Protein AF-A0A8B6FKW6-F1 (afdb_monomer_lite)

Sequence (133 aa):
MCEACLRRVGQKNVYNTPCPMCRQLIIQCIKKTELVKTLKDFYPEEYRARLREQRKYLNDKFSPLPHRRTALAQTQEDIRNRILGQRNNLQPQRAKIYLAGFVLLIMIVPVVSLGKAVVNSAIGLVQDIWTWL

Structure (mmCIF, N/CA/C/O backbone):
data_AF-A0A8B6FKW6-F1
#
_entry.id   AF-A0A8B6FKW6-F1
#
loop_
_atom_site.group_PDB
_atom_site.id
_atom_site.type_symbol
_atom_site.label_atom_id
_atom_site.label_alt_id
_atom_site.label_comp_id
_atom_site.label_asym_id
_atom_site.label_entity_id
_atom_site.label_seq_id
_atom_site.pdbx_PDB_ins_code
_atom_site.Cartn_x
_atom_site.Cartn_y
_atom_site.Cartn_z
_atom_site.occupancy
_atom_site.B_iso_or_equiv
_atom_site.auth_seq_id
_atom_site.auth_comp_id
_atom_site.auth_asym_id
_atom_site.auth_atom_id
_atom_site.pdbx_PDB_model_num
ATOM 1 N N . MET A 1 1 ? -13.794 1.769 19.215 1.00 56.56 1 MET A N 1
ATOM 2 C CA . MET A 1 1 ? -12.954 2.632 18.351 1.00 56.56 1 MET A CA 1
ATOM 3 C C . MET A 1 1 ? -11.727 1.844 17.898 1.00 56.56 1 MET A C 1
ATOM 5 O O . MET A 1 1 ? -11.266 1.011 18.667 1.00 56.56 1 MET A O 1
ATOM 9 N N . CYS A 1 2 ? -11.231 2.037 16.671 1.00 67.44 2 CYS A N 1
ATOM 10 C CA . CYS A 1 2 ? -10.026 1.349 16.191 1.00 67.44 2 CYS A CA 1
ATOM 11 C C . CYS A 1 2 ? -8.744 2.047 16.678 1.00 67.44 2 CYS A C 1
ATOM 13 O O . CYS A 1 2 ? -8.777 3.251 16.916 1.00 67.44 2 CYS A O 1
ATOM 15 N N . GLU A 1 3 ? -7.618 1.338 16.789 1.00 68.81 3 GLU A N 1
ATOM 16 C CA . GLU A 1 3 ? -6.354 1.931 17.261 1.00 68.81 3 GLU A CA 1
ATOM 17 C C . GLU A 1 3 ? -5.888 3.089 16.361 1.00 68.81 3 GLU A C 1
ATOM 19 O O . GLU A 1 3 ? -5.555 4.165 16.851 1.00 68.81 3 GLU A O 1
ATOM 24 N N . ALA A 1 4 ? -5.983 2.929 15.037 1.00 67.19 4 ALA A N 1
ATOM 25 C CA . ALA A 1 4 ? -5.675 3.991 14.073 1.00 67.19 4 ALA A CA 1
ATOM 26 C C . ALA A 1 4 ? -6.587 5.228 14.228 1.00 67.19 4 ALA A C 1
ATOM 28 O O . ALA A 1 4 ? -6.156 6.367 14.055 1.00 67.19 4 ALA A O 1
ATOM 29 N N . CYS A 1 5 ? -7.852 5.007 14.590 1.00 69.94 5 CYS A N 1
ATOM 30 C CA . CYS A 1 5 ? -8.830 6.055 14.860 1.00 69.94 5 CYS A CA 1
ATOM 31 C C . CYS A 1 5 ? -8.445 6.812 16.142 1.00 69.94 5 CYS A C 1
ATOM 33 O O . CYS A 1 5 ? -8.510 8.038 16.190 1.00 69.94 5 CYS A O 1
ATOM 35 N N . LEU A 1 6 ? -7.992 6.069 17.157 1.00 70.56 6 LEU A N 1
ATOM 36 C CA . LEU A 1 6 ? -7.558 6.603 18.439 1.00 70.56 6 LEU A CA 1
ATOM 37 C C . LEU A 1 6 ? -6.286 7.444 18.327 1.00 70.56 6 LEU A C 1
ATOM 39 O O . LEU A 1 6 ? -6.249 8.550 18.853 1.00 70.56 6 LEU A O 1
ATOM 43 N N . ARG A 1 7 ? -5.278 6.954 17.592 1.00 68.31 7 ARG A N 1
ATOM 44 C CA . ARG A 1 7 ? -4.030 7.691 17.328 1.00 68.31 7 ARG A CA 1
ATOM 45 C C . ARG A 1 7 ? -4.300 9.053 16.688 1.00 68.31 7 ARG A C 1
ATOM 47 O O . ARG A 1 7 ? -3.599 10.015 16.976 1.00 68.31 7 ARG A O 1
ATOM 54 N N . ARG A 1 8 ? -5.337 9.153 15.851 1.00 66.50 8 ARG A N 1
ATOM 55 C CA . ARG A 1 8 ? -5.696 10.407 15.184 1.00 66.50 8 ARG A CA 1
ATOM 56 C C . ARG A 1 8 ? -6.458 11.371 16.070 1.00 66.50 8 ARG A C 1
ATOM 58 O O . ARG A 1 8 ? -6.115 12.545 16.090 1.00 66.50 8 ARG A O 1
ATOM 65 N N . VAL A 1 9 ? -7.484 10.885 16.766 1.00 69.00 9 VAL A N 1
ATOM 66 C CA . VAL A 1 9 ? -8.225 11.705 17.734 1.00 69.00 9 VAL A CA 1
ATOM 67 C C . VAL A 1 9 ? -7.235 12.228 18.777 1.00 69.00 9 VAL A C 1
ATOM 69 O O . VAL A 1 9 ? -7.214 13.420 19.047 1.00 69.00 9 VAL A O 1
ATOM 72 N N . GLY A 1 10 ? -6.321 11.359 19.218 1.00 66.94 10 GLY A N 1
ATOM 73 C CA . GLY A 1 10 ? -5.264 11.648 20.174 1.00 66.94 10 GLY A CA 1
ATOM 74 C C . GLY A 1 10 ? -4.200 12.659 19.746 1.00 66.94 10 GLY A C 1
ATOM 75 O O . GLY A 1 10 ? -3.554 13.182 20.643 1.00 66.94 10 GLY A O 1
ATOM 76 N N . GLN A 1 11 ? -4.000 12.895 18.433 1.00 59.50 11 GLN A N 1
ATOM 77 C CA . GLN A 1 11 ? -2.939 13.655 17.717 1.00 59.50 11 GLN A CA 1
ATOM 78 C C . GLN A 1 11 ? -1.485 13.547 18.243 1.00 59.50 11 GLN A C 1
ATOM 80 O O . GLN A 1 11 ? -0.562 13.347 17.452 1.00 59.50 11 GLN A O 1
ATOM 85 N N . LYS A 1 12 ? -1.264 13.706 19.551 1.00 56.53 12 LYS A N 1
ATOM 86 C CA . LYS A 1 12 ? -0.005 13.568 20.297 1.00 56.53 12 LYS A CA 1
ATOM 87 C C . LYS A 1 12 ? -0.155 12.908 21.683 1.00 56.53 12 LYS A C 1
ATOM 89 O O . LYS A 1 12 ? 0.806 12.301 22.132 1.00 56.53 12 LYS A O 1
ATOM 94 N N . ASN A 1 13 ? -1.313 13.002 22.351 1.00 61.66 13 ASN A N 1
ATOM 95 C CA . ASN A 1 13 ? -1.553 12.453 23.692 1.00 61.66 13 ASN A CA 1
ATOM 96 C C . ASN A 1 13 ? -2.975 11.893 23.821 1.00 61.66 13 ASN A C 1
ATOM 98 O O . ASN A 1 13 ? -3.946 12.633 23.982 1.00 61.66 13 ASN A O 1
ATOM 102 N N . VAL A 1 14 ? -3.081 10.562 23.811 1.00 62.31 14 VAL A N 1
ATOM 103 C CA . VAL A 1 14 ? -4.354 9.829 23.932 1.00 62.31 14 VAL A CA 1
ATOM 104 C C . VAL A 1 14 ? -5.125 10.218 25.204 1.00 62.31 14 VAL A C 1
ATOM 106 O O . VAL A 1 14 ? -6.349 10.267 25.168 1.00 62.31 14 VAL A O 1
ATOM 109 N N . TYR A 1 15 ? -4.405 10.561 26.277 1.00 64.25 15 TYR A N 1
ATOM 110 C CA . TYR A 1 15 ? -4.951 10.809 27.614 1.00 64.25 15 TYR A CA 1
ATOM 111 C C . TYR A 1 15 ? -5.571 12.202 27.837 1.00 64.25 15 TYR A C 1
ATOM 113 O O . TYR A 1 15 ? -6.444 12.357 28.683 1.00 64.25 15 TYR A O 1
ATOM 121 N N . ASN A 1 16 ? -5.177 13.211 27.049 1.00 67.00 16 ASN A N 1
ATOM 122 C CA . ASN A 1 16 ? -5.683 14.594 27.159 1.00 67.00 16 ASN A CA 1
ATOM 123 C C . ASN A 1 16 ? -6.590 14.979 25.988 1.00 67.00 16 ASN A C 1
ATOM 125 O O . ASN A 1 16 ? -6.709 16.146 25.621 1.00 67.00 16 ASN A O 1
ATOM 129 N N . THR A 1 17 ? -7.212 13.980 25.371 1.00 76.44 17 THR A N 1
ATOM 130 C CA . THR A 1 17 ? -8.067 14.193 24.212 1.00 76.44 17 THR A CA 1
ATOM 131 C C . THR A 1 17 ? -9.536 14.057 24.608 1.00 76.44 17 THR A C 1
ATOM 133 O O . THR A 1 17 ? -9.924 12.996 25.107 1.00 76.44 17 THR A O 1
ATOM 136 N N . PRO A 1 18 ? -10.374 15.090 24.395 1.00 80.00 18 PRO A N 1
ATOM 137 C CA . PRO A 1 18 ? -11.801 14.999 24.663 1.00 80.00 18 PRO A CA 1
ATOM 138 C C . PRO A 1 18 ? -12.474 14.054 23.665 1.00 80.00 18 PRO A C 1
ATOM 140 O O . PRO A 1 18 ? -12.206 14.072 22.461 1.00 80.00 18 PRO A O 1
ATOM 143 N N . CYS A 1 19 ? -13.382 13.225 24.166 1.00 77.44 19 CYS A N 1
ATOM 144 C CA . CYS A 1 19 ? -14.195 12.345 23.347 1.00 77.44 19 CYS A CA 1
ATOM 145 C C . CYS A 1 19 ? -15.063 13.179 22.389 1.00 77.44 19 CYS A C 1
ATOM 147 O O . CYS A 1 19 ? -15.809 14.043 22.849 1.00 77.44 19 CYS A O 1
ATOM 149 N N . PRO A 1 20 ? -15.054 12.908 21.072 1.00 75.38 20 PRO A N 1
ATOM 150 C CA . PRO A 1 20 ? -15.846 13.684 20.115 1.00 75.38 20 PRO A CA 1
ATOM 151 C C . PRO A 1 20 ? -17.363 13.533 20.313 1.00 75.38 20 PRO A C 1
ATOM 153 O O . PRO A 1 20 ? -18.118 14.354 19.808 1.00 75.38 20 PRO A O 1
ATOM 156 N N . MET A 1 21 ? -17.809 12.500 21.038 1.00 79.06 21 MET A N 1
ATOM 157 C CA . MET A 1 21 ? -19.231 12.233 21.285 1.00 79.06 21 MET A CA 1
ATOM 158 C C . MET A 1 21 ? -19.739 12.900 22.566 1.00 79.06 21 MET A C 1
ATOM 160 O O . MET A 1 21 ? -20.821 13.472 22.566 1.00 79.06 21 MET A O 1
ATOM 164 N N . CYS A 1 22 ? -18.969 12.839 23.657 1.00 83.00 22 CYS A N 1
ATOM 165 C CA . CYS A 1 22 ? -19.421 13.295 24.979 1.00 83.00 22 CYS A CA 1
ATOM 166 C C . CYS A 1 22 ? -18.544 14.386 25.611 1.00 83.00 22 CYS A C 1
ATOM 168 O O . CYS A 1 22 ? -18.804 14.797 26.735 1.00 83.00 22 CYS A O 1
ATOM 170 N N . ARG A 1 23 ? -17.492 14.844 24.92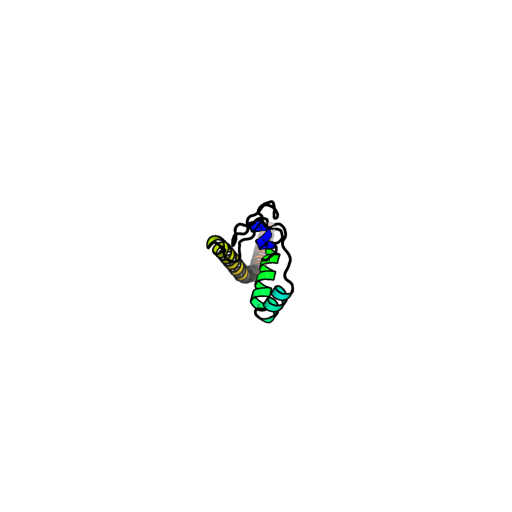2 1.00 82.81 23 ARG A N 1
ATOM 171 C CA . ARG A 1 23 ? -16.499 15.841 25.376 1.00 82.81 23 ARG A CA 1
ATOM 172 C C . ARG A 1 23 ? -15.701 15.474 26.635 1.00 82.81 23 ARG A C 1
ATOM 174 O O . ARG A 1 23 ? -14.800 16.219 27.006 1.00 82.81 23 ARG A O 1
ATOM 181 N N . GLN A 1 24 ? -15.951 14.318 27.246 1.00 84.56 24 GLN A N 1
ATOM 182 C CA . GLN A 1 24 ? -15.188 13.830 28.393 1.00 84.56 24 GLN A CA 1
ATOM 183 C C . GLN A 1 24 ? -13.777 13.393 27.989 1.00 84.56 24 GLN A C 1
ATOM 185 O O . GLN A 1 24 ? -13.581 12.826 26.912 1.00 84.56 24 GLN A O 1
ATOM 190 N N . LEU A 1 25 ? -12.796 13.644 28.856 1.00 83.44 25 LEU A N 1
ATOM 191 C CA . LEU A 1 25 ? -11.409 13.249 28.621 1.00 83.44 25 LEU A CA 1
ATOM 192 C C . LEU A 1 25 ? -11.269 11.726 28.560 1.00 83.44 25 LEU A C 1
ATOM 194 O O . LEU A 1 25 ? -11.783 10.991 29.405 1.00 83.44 25 LEU A O 1
ATOM 198 N N . ILE A 1 26 ? -10.558 11.255 27.540 1.00 80.38 26 ILE A N 1
ATOM 199 C CA . ILE A 1 26 ? -10.288 9.836 27.339 1.00 80.38 26 ILE A CA 1
ATOM 200 C C . ILE A 1 26 ? -9.126 9.425 28.248 1.00 80.38 26 ILE A C 1
ATOM 202 O O . ILE A 1 26 ? -7.973 9.640 27.909 1.00 80.38 26 ILE A O 1
ATOM 206 N N . ILE A 1 27 ? -9.420 8.787 29.381 1.00 78.88 27 ILE A N 1
ATOM 207 C CA . ILE A 1 27 ? -8.385 8.304 30.319 1.00 78.88 27 ILE A CA 1
ATOM 208 C C . ILE A 1 27 ? -7.785 6.970 29.857 1.00 78.88 27 ILE A C 1
ATOM 210 O O . ILE A 1 27 ? -6.623 6.681 30.100 1.00 78.88 27 ILE A O 1
ATOM 214 N N . GLN A 1 28 ? -8.567 6.124 29.190 1.00 76.00 28 GLN A N 1
ATOM 215 C CA . GLN A 1 28 ? -8.086 4.842 28.680 1.00 76.00 28 GLN A CA 1
ATOM 216 C C . GLN A 1 28 ? -8.963 4.343 27.540 1.00 76.00 28 GLN A C 1
ATOM 218 O O . GLN A 1 28 ? -10.153 4.651 27.464 1.00 76.00 28 GLN A O 1
ATOM 223 N N . CYS A 1 29 ? -8.379 3.536 26.658 1.00 74.19 29 CYS A N 1
ATOM 224 C CA . CYS A 1 29 ? -9.095 2.913 25.554 1.00 74.19 29 CYS A CA 1
ATOM 225 C C . CYS A 1 29 ? -8.935 1.404 25.590 1.00 74.19 29 CYS A C 1
ATOM 227 O O . CYS A 1 29 ? -7.871 0.868 25.297 1.00 74.19 29 CYS A O 1
ATOM 229 N N . ILE A 1 30 ? -10.030 0.722 25.913 1.00 80.44 30 ILE A N 1
ATOM 230 C CA . ILE A 1 30 ? -10.064 -0.733 26.029 1.00 80.44 30 ILE A CA 1
ATOM 231 C C . ILE A 1 30 ? -10.606 -1.322 24.729 1.00 80.44 30 ILE A C 1
ATOM 233 O O . ILE A 1 30 ? -11.670 -0.934 24.232 1.00 80.44 30 ILE A O 1
ATOM 237 N N . LYS A 1 31 ? -9.885 -2.299 24.177 1.00 80.38 31 LYS A N 1
ATOM 238 C CA . LYS A 1 31 ? -10.346 -3.065 23.020 1.00 80.38 31 LYS A CA 1
ATOM 239 C C . LYS A 1 31 ? -11.517 -3.957 23.439 1.00 80.38 31 LYS A C 1
ATOM 241 O O . LYS A 1 31 ? -11.348 -4.891 24.212 1.00 80.38 31 LYS A O 1
ATOM 246 N N . LYS A 1 32 ? -12.706 -3.686 22.900 1.00 85.88 32 LYS A N 1
ATOM 247 C CA . LYS A 1 32 ? -13.896 -4.528 23.096 1.00 85.88 32 LYS A CA 1
ATOM 248 C C . LYS A 1 32 ? -13.815 -5.748 22.172 1.00 85.88 32 LYS A C 1
ATOM 250 O O . LYS A 1 32 ? -14.047 -5.624 20.972 1.00 85.88 32 LYS A O 1
ATOM 255 N N . THR A 1 33 ? -13.437 -6.901 22.716 1.00 88.44 33 THR A N 1
ATOM 256 C CA . THR A 1 33 ? -13.242 -8.161 21.975 1.00 88.44 33 THR A CA 1
ATOM 257 C C . THR A 1 33 ? -14.541 -8.712 21.395 1.00 88.44 33 THR A C 1
ATOM 259 O O . THR A 1 33 ? -14.550 -9.076 20.223 1.00 88.44 33 THR A O 1
ATOM 262 N N . GLU A 1 34 ? -15.637 -8.669 22.156 1.00 91.88 34 GLU A N 1
ATOM 263 C CA . GLU A 1 34 ? -16.967 -9.092 21.690 1.00 91.88 34 GLU A CA 1
ATOM 264 C C . GLU A 1 34 ? -17.417 -8.299 20.462 1.00 91.88 34 GLU A C 1
ATOM 266 O O . GLU A 1 34 ? -17.769 -8.877 19.442 1.00 91.88 34 GLU A O 1
ATOM 271 N N . LEU A 1 35 ? -17.265 -6.971 20.487 1.00 88.12 35 LEU A N 1
ATOM 272 C CA . LEU A 1 35 ? -17.592 -6.124 19.337 1.00 88.12 35 LEU A CA 1
ATOM 273 C C . LEU A 1 35 ? -16.779 -6.505 18.090 1.00 88.12 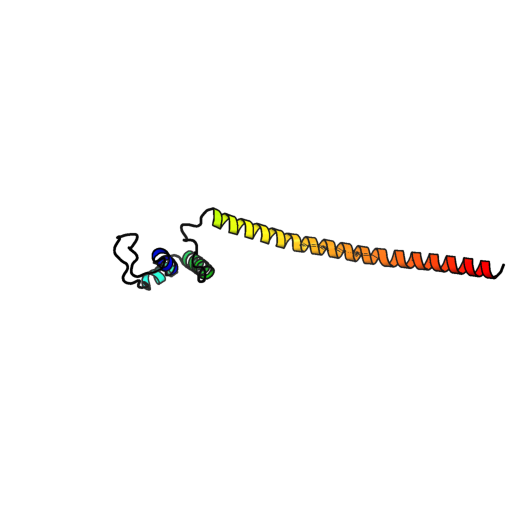35 LEU A C 1
ATOM 275 O O . LEU A 1 35 ? -17.289 -6.478 16.974 1.00 88.12 35 LEU A O 1
ATOM 279 N N . VAL A 1 36 ? -15.500 -6.848 18.266 1.00 88.50 36 VAL A N 1
ATOM 280 C CA . VAL A 1 36 ? -14.651 -7.297 17.155 1.00 88.50 36 VAL A CA 1
ATOM 281 C C . VAL A 1 36 ? -15.124 -8.643 16.614 1.00 88.50 36 VAL A C 1
ATOM 283 O O . VAL A 1 36 ? -15.084 -8.834 15.402 1.00 88.50 36 VAL A O 1
ATOM 286 N N . LYS A 1 37 ? -15.553 -9.557 17.487 1.00 93.31 37 LYS A N 1
ATOM 287 C CA . LYS A 1 37 ? -16.096 -10.860 17.101 1.00 93.31 37 LYS A CA 1
ATOM 288 C C . LYS A 1 37 ? -17.385 -10.688 16.297 1.00 93.31 37 LYS A C 1
ATOM 290 O O . LYS A 1 37 ? -17.417 -11.086 15.142 1.00 93.31 37 LYS A O 1
ATOM 295 N N . THR A 1 38 ? -18.352 -9.938 16.822 1.00 94.12 38 THR A N 1
ATOM 296 C CA . THR A 1 38 ? -19.595 -9.593 16.117 1.00 94.12 38 THR A CA 1
ATOM 297 C C . THR A 1 38 ? -19.318 -8.971 14.745 1.00 94.12 38 THR A C 1
ATOM 299 O O . THR A 1 38 ? -19.912 -9.365 13.751 1.00 94.12 38 THR A O 1
ATOM 302 N N . LEU A 1 39 ? -18.369 -8.036 14.640 1.00 91.56 39 LEU A N 1
ATOM 303 C CA . LEU A 1 39 ? -18.022 -7.440 13.345 1.00 91.56 39 LEU A CA 1
ATOM 304 C C . LEU A 1 39 ? -17.434 -8.447 12.351 1.00 91.56 39 LEU A C 1
ATOM 306 O O . LEU A 1 39 ? -17.691 -8.324 11.161 1.00 91.56 39 LEU A O 1
ATOM 310 N N . LYS A 1 40 ? -16.639 -9.417 12.813 1.00 93.19 40 LYS A N 1
ATOM 311 C CA . LYS A 1 40 ? -16.110 -10.477 11.945 1.00 93.19 40 LYS A CA 1
ATOM 312 C C . LYS A 1 40 ? -17.206 -11.422 11.469 1.00 93.19 40 LYS A C 1
ATOM 314 O O . LYS A 1 40 ? -17.125 -11.875 10.334 1.00 93.19 40 LYS A O 1
ATOM 319 N N . ASP A 1 41 ? -18.182 -11.695 12.326 1.00 95.69 41 ASP A N 1
ATOM 320 C CA . ASP A 1 41 ? -19.252 -12.645 12.040 1.00 95.69 41 ASP A CA 1
ATOM 321 C C . ASP A 1 41 ? -20.290 -12.034 11.084 1.00 95.69 41 ASP A C 1
ATOM 323 O O . ASP A 1 41 ? -20.668 -12.665 10.102 1.00 95.69 41 ASP A O 1
ATOM 327 N N . PHE A 1 42 ? -20.700 -10.782 11.319 1.00 97.00 42 PHE A N 1
ATOM 328 C CA . PHE A 1 42 ? -21.732 -10.112 10.515 1.00 97.00 42 PHE A CA 1
ATOM 329 C C . PHE A 1 42 ? -21.188 -9.346 9.300 1.00 97.00 42 PHE A C 1
ATOM 331 O O . PHE A 1 42 ? -21.909 -9.185 8.321 1.00 97.00 42 PHE A O 1
ATOM 338 N N . TYR A 1 43 ? -19.938 -8.870 9.348 1.00 94.50 43 TYR A N 1
ATOM 339 C CA . TYR A 1 43 ? -19.338 -8.018 8.306 1.00 94.50 43 TYR A CA 1
ATOM 340 C C . TYR A 1 43 ? -17.902 -8.459 7.955 1.00 94.50 43 TYR A C 1
ATOM 342 O O . TYR A 1 43 ? -16.942 -7.685 8.104 1.00 94.50 43 TYR A O 1
ATOM 350 N N . PRO A 1 44 ? -17.699 -9.726 7.542 1.00 91.75 44 PRO A N 1
ATOM 351 C CA . PRO A 1 44 ? -16.367 -10.299 7.357 1.00 91.75 44 PRO A CA 1
ATOM 352 C C . PRO A 1 44 ? -15.548 -9.582 6.276 1.00 91.75 44 PRO A C 1
ATOM 354 O O . PRO A 1 44 ? -14.341 -9.375 6.449 1.00 91.75 44 PRO A O 1
ATOM 357 N N . GLU A 1 45 ? -16.178 -9.178 5.174 1.00 90.31 45 GLU A N 1
ATOM 358 C CA . GLU A 1 45 ? -15.487 -8.559 4.041 1.00 90.31 45 GLU A CA 1
ATOM 359 C C . GLU A 1 45 ? -15.087 -7.113 4.334 1.00 90.31 45 GLU A C 1
ATOM 361 O O . GLU A 1 45 ? -13.940 -6.720 4.099 1.00 90.31 45 GLU A O 1
ATOM 366 N N . GLU A 1 46 ? -15.970 -6.336 4.957 1.00 88.19 46 GLU A N 1
ATOM 367 C CA . GLU A 1 46 ? -15.696 -4.976 5.413 1.00 88.19 46 GLU A CA 1
ATOM 368 C C . GLU A 1 46 ? -14.616 -4.979 6.496 1.00 88.19 46 GLU A C 1
ATOM 370 O O . GLU A 1 46 ? -13.712 -4.134 6.489 1.00 88.19 46 GLU A O 1
ATOM 375 N N . TYR A 1 47 ? -14.668 -5.956 7.408 1.00 89.25 47 TYR A N 1
ATOM 376 C CA . TYR A 1 47 ? -13.653 -6.140 8.437 1.00 89.25 47 TYR A CA 1
ATOM 377 C C . TYR A 1 47 ? -12.274 -6.401 7.815 1.00 89.25 47 TYR A C 1
ATOM 379 O O . TYR A 1 47 ? -11.296 -5.730 8.163 1.00 89.25 47 TYR A O 1
ATOM 387 N N . ARG A 1 48 ? -12.185 -7.328 6.852 1.00 89.00 48 ARG A N 1
ATOM 388 C CA . ARG A 1 48 ? -10.941 -7.647 6.128 1.00 89.00 48 ARG A CA 1
ATOM 389 C C . ARG A 1 48 ? -10.439 -6.469 5.298 1.00 89.00 48 ARG A C 1
ATOM 391 O O . ARG A 1 48 ? -9.243 -6.171 5.326 1.00 89.00 48 ARG A O 1
ATOM 398 N N . ALA A 1 49 ? -11.322 -5.788 4.571 1.00 84.31 49 ALA A N 1
ATOM 399 C CA . ALA A 1 49 ? -10.982 -4.610 3.778 1.00 84.31 49 ALA A CA 1
ATOM 400 C C . ALA A 1 49 ? -10.381 -3.508 4.658 1.00 84.31 49 ALA A C 1
ATOM 402 O O . ALA A 1 49 ? -9.290 -3.013 4.368 1.00 84.31 49 ALA A O 1
ATOM 403 N N . ARG A 1 50 ? -11.024 -3.214 5.794 1.00 81.62 50 ARG A N 1
ATOM 404 C CA . ARG A 1 50 ? -10.538 -2.232 6.766 1.00 81.62 50 ARG A CA 1
ATOM 405 C C . ARG A 1 50 ? -9.202 -2.643 7.386 1.00 81.62 50 ARG A C 1
ATOM 407 O O . ARG A 1 50 ? -8.351 -1.782 7.588 1.00 81.62 50 ARG A O 1
ATOM 414 N N . LEU A 1 51 ? -8.984 -3.931 7.658 1.00 81.94 51 LEU A N 1
ATOM 415 C CA . LEU A 1 51 ? -7.710 -4.425 8.192 1.00 81.94 51 LEU A CA 1
ATOM 416 C C . LEU A 1 51 ? -6.564 -4.271 7.178 1.00 81.94 51 LEU A C 1
ATOM 418 O O . LEU A 1 51 ? -5.464 -3.851 7.542 1.00 81.94 51 LEU A O 1
ATOM 422 N N . ARG A 1 52 ? -6.825 -4.567 5.896 1.00 83.25 52 ARG A N 1
ATOM 423 C CA . ARG A 1 52 ? -5.864 -4.345 4.802 1.00 83.25 52 ARG A CA 1
ATOM 424 C C . ARG A 1 52 ? -5.514 -2.867 4.662 1.00 83.25 52 ARG A C 1
ATOM 426 O O . ARG A 1 52 ? -4.341 -2.535 4.530 1.00 83.25 52 ARG A O 1
ATOM 433 N N . GLU A 1 53 ? -6.511 -1.990 4.719 1.00 76.50 53 GLU A N 1
ATOM 434 C CA . GLU A 1 53 ? -6.314 -0.541 4.635 1.00 76.50 53 GLU A CA 1
ATOM 435 C C . GLU A 1 53 ? -5.531 -0.011 5.843 1.00 76.50 53 GLU A C 1
ATOM 437 O O . GLU A 1 53 ? -4.545 0.691 5.663 1.00 76.50 53 GLU A O 1
ATOM 442 N N . GLN A 1 54 ? -5.864 -0.439 7.065 1.00 76.00 54 GLN A N 1
ATOM 443 C CA . GLN A 1 54 ? -5.093 -0.088 8.262 1.00 76.00 54 GLN A CA 1
ATOM 444 C C . GLN A 1 54 ? -3.625 -0.499 8.142 1.00 76.00 54 GLN A C 1
ATOM 446 O O . GLN A 1 54 ? -2.758 0.315 8.444 1.00 76.00 54 GLN A O 1
ATOM 451 N N . ARG A 1 55 ? -3.340 -1.717 7.649 1.00 75.88 55 ARG A N 1
ATOM 452 C CA . ARG A 1 55 ? -1.967 -2.213 7.463 1.00 75.88 55 ARG A CA 1
ATOM 453 C C . ARG A 1 55 ? -1.141 -1.325 6.531 1.00 75.88 55 ARG A C 1
ATOM 455 O O . ARG A 1 55 ? 0.030 -1.097 6.818 1.00 75.88 55 ARG A O 1
ATOM 462 N N . LYS A 1 56 ? -1.745 -0.802 5.458 1.00 70.62 56 LYS A N 1
ATOM 463 C CA . LYS A 1 56 ? -1.065 0.086 4.497 1.00 70.62 56 LYS A CA 1
ATOM 464 C C . LYS A 1 56 ? -0.543 1.370 5.139 1.00 70.62 56 LYS A C 1
ATOM 466 O O . LYS A 1 56 ? 0.480 1.877 4.701 1.00 70.62 56 LYS A O 1
ATOM 471 N N . TYR A 1 57 ? -1.214 1.865 6.177 1.00 68.44 57 TYR A N 1
ATOM 472 C CA . TYR A 1 57 ? -0.878 3.138 6.810 1.00 68.44 57 TYR A CA 1
ATOM 473 C C . TYR A 1 57 ? -0.380 2.997 8.258 1.00 68.44 57 TYR A C 1
ATOM 475 O O . TYR A 1 57 ? -0.360 3.981 8.992 1.00 68.44 57 TYR A O 1
ATOM 483 N N . LEU A 1 58 ? 0.026 1.795 8.696 1.00 64.44 58 LEU A N 1
ATOM 484 C CA . LEU A 1 58 ? 0.522 1.562 10.066 1.00 64.44 58 LEU A CA 1
ATOM 485 C C . LEU A 1 58 ? 1.745 2.419 10.418 1.00 64.44 58 LEU A C 1
ATOM 487 O O . LEU A 1 58 ? 1.875 2.846 11.565 1.00 64.44 58 LEU A O 1
ATOM 491 N N . ASN A 1 59 ? 2.602 2.679 9.429 1.00 61.59 59 ASN A N 1
ATOM 492 C CA . ASN A 1 59 ? 3.810 3.496 9.570 1.00 61.59 59 ASN A CA 1
ATOM 493 C C . ASN A 1 59 ? 3.573 4.970 9.225 1.00 61.59 59 ASN A C 1
ATOM 495 O O . ASN A 1 59 ? 4.492 5.779 9.314 1.00 61.59 59 ASN A O 1
ATOM 499 N N . ASP A 1 60 ? 2.355 5.321 8.816 1.00 61.84 60 ASP A N 1
ATOM 500 C CA . ASP A 1 60 ? 2.056 6.638 8.292 1.00 61.84 60 ASP A CA 1
ATOM 501 C C . ASP A 1 60 ? 1.340 7.473 9.355 1.00 61.84 60 ASP A C 1
ATOM 503 O O . ASP A 1 60 ? 0.196 7.207 9.746 1.00 61.84 60 ASP A O 1
ATOM 507 N N . LYS A 1 61 ? 2.028 8.510 9.839 1.00 57.81 61 LYS A N 1
ATOM 508 C CA . LYS A 1 61 ? 1.526 9.426 10.877 1.00 57.81 61 LYS A CA 1
ATOM 509 C C . LYS A 1 61 ? 0.209 10.099 10.459 1.00 57.81 61 LYS A C 1
ATOM 511 O O . LYS A 1 61 ? -0.559 10.529 11.319 1.00 57.81 61 LYS A O 1
ATOM 516 N N . PHE A 1 62 ? -0.074 10.137 9.153 1.00 56.34 62 PHE A N 1
ATOM 517 C CA . PHE A 1 62 ? -1.212 10.822 8.545 1.00 56.34 62 PHE A CA 1
ATOM 518 C C . PHE A 1 62 ? -2.069 9.921 7.644 1.00 56.34 62 PHE A C 1
ATOM 520 O O . PHE A 1 62 ? -2.575 10.385 6.624 1.00 56.34 62 PHE A O 1
ATOM 527 N N . SER A 1 63 ? -2.295 8.655 8.025 1.00 55.56 63 SER A N 1
ATOM 528 C CA . SER A 1 63 ? -3.310 7.815 7.356 1.00 55.56 63 SER A CA 1
ATOM 529 C C . SER A 1 63 ? -4.610 8.608 7.098 1.00 55.56 63 SER A C 1
ATOM 531 O O . SER A 1 63 ? -4.998 9.404 7.951 1.00 55.56 63 SER A O 1
ATOM 533 N N . PRO A 1 64 ? -5.328 8.469 5.974 1.00 56.34 64 PRO A N 1
ATOM 534 C CA . PRO A 1 64 ? -6.646 9.094 5.788 1.00 56.34 64 PRO A CA 1
ATOM 535 C C . PRO A 1 64 ? -7.719 8.371 6.627 1.00 56.34 64 PRO A C 1
ATOM 537 O O . PRO A 1 64 ? -7.551 7.208 6.990 1.00 56.34 64 PRO A O 1
ATOM 540 N N . LEU A 1 65 ? -8.774 9.066 7.078 1.00 55.00 65 LEU A N 1
ATOM 541 C CA . LEU A 1 65 ? -9.872 8.419 7.822 1.00 55.00 65 LEU A CA 1
ATOM 542 C C . LEU A 1 65 ? -10.692 7.636 6.789 1.00 55.00 65 LEU A C 1
ATOM 544 O O . LEU A 1 65 ? -10.876 8.153 5.689 1.00 55.00 65 LEU A O 1
ATOM 548 N N . PRO A 1 66 ? -11.281 6.478 7.131 1.00 55.38 66 PRO A N 1
ATOM 549 C CA . PRO A 1 66 ? -12.143 5.748 6.198 1.00 55.38 66 PRO A CA 1
ATOM 550 C C . PRO A 1 66 ? -13.357 6.573 5.727 1.00 55.38 66 PRO A C 1
ATOM 552 O O . PRO A 1 66 ? -13.895 6.301 4.665 1.00 55.38 66 PRO A O 1
ATOM 555 N N . HIS A 1 67 ? -13.759 7.609 6.477 1.00 53.09 67 HIS A N 1
ATOM 556 C CA . HIS A 1 67 ? -14.821 8.545 6.080 1.00 53.09 67 HIS A CA 1
ATOM 557 C C . HIS A 1 67 ? -14.303 9.807 5.364 1.00 53.09 67 HIS A C 1
ATOM 559 O O . HIS A 1 67 ? -15.072 10.556 4.777 1.00 53.09 67 HIS A O 1
ATOM 565 N N . ARG A 1 68 ? -12.988 10.056 5.404 1.00 52.41 68 ARG A N 1
ATOM 566 C CA . ARG A 1 68 ? -12.330 11.209 4.779 1.00 52.41 68 ARG A CA 1
ATOM 567 C C . ARG A 1 68 ? -11.289 10.713 3.782 1.00 52.41 68 ARG A C 1
ATOM 569 O O . ARG A 1 68 ? -10.121 11.090 3.859 1.00 52.41 68 ARG A O 1
ATOM 576 N N . ARG A 1 69 ? -11.711 9.861 2.843 1.00 52.84 69 ARG A N 1
ATOM 577 C CA . ARG A 1 69 ? -11.035 9.825 1.545 1.00 52.84 69 ARG A CA 1
ATOM 578 C C . ARG A 1 69 ? -11.379 11.156 0.893 1.00 52.84 69 ARG A C 1
ATOM 580 O O . ARG A 1 69 ? -12.472 11.336 0.376 1.00 52.84 69 ARG A O 1
ATOM 587 N N . THR A 1 70 ? -10.504 12.143 1.049 1.00 52.59 70 THR A N 1
ATOM 588 C CA . THR A 1 70 ? -10.609 13.364 0.254 1.00 52.59 70 THR A CA 1
ATOM 589 C C . THR A 1 70 ? -10.615 12.943 -1.213 1.00 52.59 70 THR A C 1
ATOM 591 O O . THR A 1 70 ? -9.864 12.038 -1.582 1.00 52.59 70 THR A O 1
ATOM 594 N N . ALA A 1 71 ? -11.447 13.575 -2.044 1.00 56.59 71 ALA A N 1
ATOM 595 C CA . ALA A 1 71 ? -11.505 13.296 -3.483 1.00 56.59 71 ALA A CA 1
ATOM 596 C C . ALA A 1 71 ? -10.096 13.252 -4.115 1.00 56.59 71 ALA A C 1
ATOM 598 O O . ALA A 1 71 ? -9.824 12.417 -4.968 1.00 56.59 71 ALA A O 1
ATOM 599 N N . LEU A 1 72 ? -9.167 14.053 -3.572 1.00 56.56 72 LEU A N 1
ATOM 600 C CA . LEU A 1 72 ? -7.745 14.080 -3.914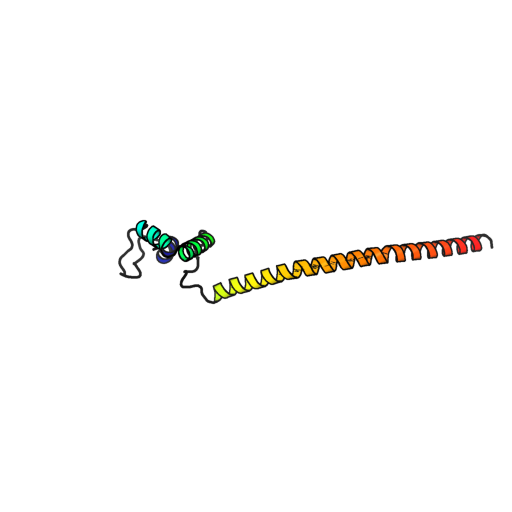 1.00 56.56 72 LEU A CA 1
ATOM 601 C C . LEU A 1 72 ? -7.009 12.727 -3.742 1.00 56.56 72 LEU A C 1
ATOM 603 O O . LEU A 1 72 ? -6.212 12.338 -4.595 1.00 56.56 72 LEU A O 1
ATOM 607 N N . ALA A 1 73 ? -7.268 11.991 -2.656 1.00 59.72 73 ALA A N 1
ATOM 608 C CA . ALA A 1 73 ? -6.629 10.698 -2.391 1.00 59.72 73 ALA A CA 1
ATOM 609 C C . ALA A 1 73 ? -7.166 9.601 -3.325 1.00 59.72 73 ALA A C 1
ATOM 611 O O . ALA A 1 73 ? -6.392 8.799 -3.844 1.00 59.72 73 ALA A O 1
ATOM 612 N N . GLN A 1 74 ? -8.475 9.624 -3.607 1.00 63.34 74 GLN A N 1
ATOM 613 C CA . GLN A 1 74 ? -9.084 8.746 -4.611 1.00 63.34 74 GLN A CA 1
ATOM 614 C C . GLN A 1 74 ? -8.534 9.033 -6.010 1.00 63.34 74 GLN A C 1
ATOM 616 O O . GLN A 1 74 ? -8.177 8.096 -6.720 1.00 63.34 74 GLN A O 1
ATOM 621 N N . THR A 1 75 ? -8.388 10.307 -6.388 1.00 64.38 75 THR A N 1
ATOM 622 C CA . THR A 1 75 ? -7.798 10.664 -7.685 1.00 64.38 75 THR A CA 1
ATOM 623 C C . THR A 1 75 ? -6.343 10.230 -7.795 1.00 64.38 75 THR A C 1
ATOM 625 O O . THR A 1 75 ? -5.936 9.771 -8.853 1.00 64.38 75 THR A O 1
ATOM 628 N N . GLN A 1 76 ? -5.551 10.304 -6.721 1.00 76.44 76 GLN A N 1
ATOM 629 C CA . GLN A 1 76 ? -4.149 9.885 -6.770 1.00 76.44 76 GLN A CA 1
ATOM 630 C C . GLN A 1 76 ? -4.007 8.371 -6.983 1.00 76.44 76 GLN A C 1
ATOM 632 O O . GLN A 1 76 ? -3.143 7.929 -7.744 1.00 76.44 76 GLN A O 1
ATOM 637 N N . GLU A 1 77 ? -4.848 7.569 -6.329 1.00 69.00 77 GLU A N 1
ATOM 638 C CA . GLU A 1 77 ? -4.860 6.119 -6.528 1.00 69.00 77 GLU A CA 1
ATOM 639 C C . GLU A 1 77 ? -5.413 5.736 -7.903 1.00 69.00 77 GLU A C 1
ATOM 641 O O . GLU A 1 77 ? -4.843 4.851 -8.541 1.00 69.00 77 GLU A O 1
ATOM 646 N N . ASP A 1 78 ? -6.429 6.439 -8.414 1.00 78.00 78 ASP A N 1
ATOM 647 C CA . ASP A 1 78 ? -6.926 6.225 -9.778 1.00 78.00 78 ASP A CA 1
ATOM 648 C C . ASP A 1 78 ? -5.865 6.585 -10.831 1.00 78.00 78 ASP A C 1
ATOM 650 O O . ASP A 1 78 ? -5.565 5.780 -11.711 1.00 78.00 78 ASP A O 1
ATOM 654 N N . ILE A 1 79 ? -5.195 7.736 -10.692 1.00 79.62 79 ILE A N 1
ATOM 655 C CA . ILE A 1 79 ? -4.076 8.140 -11.560 1.00 79.62 79 ILE A CA 1
ATOM 656 C C . ILE A 1 79 ? -2.965 7.086 -11.518 1.00 79.62 79 ILE A C 1
ATOM 658 O O . ILE A 1 79 ? -2.476 6.657 -12.564 1.00 79.62 79 ILE A O 1
ATOM 662 N N . ARG A 1 80 ? -2.585 6.614 -10.325 1.00 82.81 80 ARG A N 1
ATOM 663 C CA . ARG A 1 80 ? -1.567 5.565 -10.174 1.00 82.81 80 ARG A CA 1
ATOM 664 C C . ARG A 1 80 ? -1.981 4.273 -10.879 1.00 82.81 80 ARG A C 1
ATOM 666 O O . ARG A 1 80 ? -1.169 3.695 -11.600 1.00 82.81 80 ARG A O 1
ATOM 673 N N . ASN A 1 81 ? -3.219 3.826 -10.693 1.00 80.75 81 ASN A N 1
ATOM 674 C CA . ASN A 1 81 ? -3.724 2.600 -11.307 1.00 80.75 81 ASN A CA 1
ATOM 675 C C . ASN A 1 81 ? -3.807 2.725 -12.835 1.00 80.75 81 ASN A C 1
ATOM 677 O O . ASN A 1 81 ? -3.425 1.792 -13.541 1.00 80.75 81 ASN A O 1
ATOM 681 N N . ARG A 1 82 ? -4.203 3.894 -13.357 1.00 84.31 82 ARG A N 1
ATOM 682 C CA . ARG A 1 82 ? -4.184 4.200 -14.796 1.00 84.31 82 ARG A CA 1
ATOM 683 C C . ARG A 1 82 ? -2.771 4.145 -15.376 1.00 84.31 82 ARG A C 1
ATOM 685 O O . ARG A 1 82 ? -2.571 3.508 -16.408 1.00 84.31 82 ARG A O 1
ATOM 692 N N . ILE A 1 83 ? -1.783 4.738 -14.700 1.00 83.06 83 ILE A N 1
ATOM 693 C CA . ILE A 1 83 ? -0.375 4.704 -15.133 1.00 83.06 83 ILE A CA 1
ATOM 694 C C . ILE A 1 83 ? 0.163 3.266 -15.139 1.00 83.06 83 ILE A C 1
ATOM 696 O O . ILE A 1 83 ? 0.817 2.854 -16.098 1.00 83.06 83 ILE A O 1
ATOM 700 N N . LEU A 1 84 ? -0.119 2.480 -14.095 1.00 81.19 84 LEU A N 1
ATOM 701 C CA . LEU A 1 84 ? 0.294 1.074 -14.030 1.00 81.19 84 LEU A CA 1
ATOM 702 C C . LEU A 1 84 ? -0.362 0.240 -15.138 1.00 81.19 84 LEU A C 1
ATOM 704 O O . LEU A 1 84 ? 0.322 -0.538 -15.800 1.00 81.19 84 LEU A O 1
ATOM 708 N N . GLY A 1 85 ? -1.655 0.452 -15.395 1.00 79.75 85 GLY A N 1
ATOM 709 C CA . GLY A 1 85 ? -2.370 -0.185 -16.501 1.00 79.75 85 GLY A CA 1
ATOM 710 C C . GLY A 1 85 ? -1.768 0.161 -17.865 1.00 79.75 85 GLY A C 1
ATOM 711 O O . GLY A 1 85 ? -1.531 -0.729 -18.682 1.00 79.75 85 GLY A O 1
ATOM 712 N N . GLN A 1 86 ? -1.430 1.432 -18.101 1.00 78.75 86 GLN A N 1
ATOM 713 C CA . GLN A 1 86 ? -0.736 1.843 -19.323 1.00 78.75 86 GLN A CA 1
ATOM 714 C C . GLN A 1 86 ? 0.648 1.198 -19.448 1.00 78.75 86 GLN A C 1
ATOM 716 O O . GLN A 1 86 ? 0.985 0.683 -20.513 1.00 78.75 86 GLN A O 1
ATOM 721 N N . ARG A 1 87 ? 1.441 1.160 -18.371 1.00 70.25 87 ARG A N 1
ATOM 722 C CA . ARG A 1 87 ? 2.771 0.529 -18.379 1.00 70.25 87 ARG A CA 1
ATOM 723 C C . ARG A 1 87 ? 2.694 -0.963 -18.710 1.00 70.25 87 ARG A C 1
ATOM 725 O O . ARG A 1 87 ? 3.509 -1.450 -19.494 1.00 70.25 87 ARG A O 1
ATOM 732 N N . ASN A 1 88 ? 1.701 -1.658 -18.163 1.00 72.12 88 ASN A N 1
ATOM 733 C CA . ASN A 1 88 ? 1.464 -3.073 -18.439 1.00 72.12 88 ASN A CA 1
ATOM 734 C C . ASN A 1 88 ? 1.037 -3.319 -19.895 1.00 72.12 88 ASN A C 1
ATOM 736 O O . ASN A 1 88 ? 1.419 -4.334 -20.464 1.00 72.12 88 ASN A O 1
ATOM 740 N N . ASN A 1 89 ? 0.328 -2.378 -20.525 1.00 68.25 89 ASN A N 1
ATOM 741 C CA . ASN A 1 89 ? -0.041 -2.456 -21.944 1.00 68.25 89 ASN A CA 1
ATOM 742 C C . ASN A 1 89 ? 1.083 -2.030 -22.906 1.00 68.25 89 ASN A C 1
ATOM 744 O O . ASN A 1 89 ? 1.129 -2.497 -24.043 1.00 68.25 89 ASN A O 1
ATOM 748 N N . LEU A 1 90 ? 2.022 -1.179 -22.478 1.00 67.12 90 LEU A N 1
ATOM 749 C CA . LEU A 1 90 ? 3.185 -0.794 -23.291 1.00 67.12 90 LEU A CA 1
ATOM 750 C C . LEU A 1 90 ? 4.280 -1.873 -23.320 1.00 67.12 90 LEU A C 1
ATOM 752 O O . LEU A 1 90 ? 4.997 -1.984 -24.313 1.00 67.12 90 LEU A O 1
ATOM 756 N N . GLN A 1 91 ? 4.411 -2.676 -22.261 1.00 67.38 91 GLN A N 1
ATOM 757 C CA . GLN A 1 91 ? 5.311 -3.839 -22.196 1.00 67.38 91 GLN A CA 1
ATOM 758 C C . GLN A 1 91 ? 5.193 -4.780 -23.420 1.00 67.38 91 GLN A C 1
ATOM 760 O O . GLN A 1 91 ? 6.201 -4.981 -24.105 1.00 67.38 91 GLN A O 1
ATOM 765 N N . PRO A 1 92 ? 4.001 -5.297 -23.786 1.00 66.31 92 PRO A N 1
ATOM 766 C CA . PRO A 1 92 ? 3.853 -6.177 -24.946 1.00 66.31 92 PRO A CA 1
ATOM 767 C C . PRO A 1 92 ? 4.091 -5.458 -26.281 1.00 66.31 92 PRO A C 1
ATOM 769 O O . PRO A 1 92 ? 4.536 -6.087 -27.238 1.00 66.31 92 PRO A O 1
ATOM 772 N N . GLN A 1 93 ? 3.844 -4.146 -26.364 1.00 68.62 93 GLN A N 1
ATOM 773 C CA . GLN A 1 93 ? 4.138 -3.359 -27.570 1.00 68.62 93 GLN A CA 1
ATOM 774 C C . GLN A 1 93 ? 5.648 -3.220 -27.801 1.00 68.62 93 GLN A C 1
ATOM 776 O O . GLN A 1 93 ? 6.125 -3.393 -28.920 1.00 68.62 93 GLN A O 1
ATOM 781 N N . ARG A 1 94 ? 6.426 -2.988 -26.736 1.00 71.62 94 ARG A N 1
ATOM 782 C CA . ARG A 1 94 ? 7.893 -2.922 -26.824 1.00 71.62 94 ARG A CA 1
ATOM 783 C C . ARG A 1 94 ? 8.495 -4.251 -27.269 1.00 71.62 94 ARG A C 1
ATOM 785 O O . ARG A 1 94 ? 9.356 -4.251 -28.140 1.00 71.62 94 ARG A O 1
ATOM 792 N N . ALA A 1 95 ? 8.002 -5.372 -26.738 1.00 78.31 95 ALA A N 1
ATOM 793 C CA . ALA A 1 95 ? 8.459 -6.703 -27.139 1.00 78.31 95 ALA A CA 1
ATOM 794 C C . ALA A 1 95 ? 8.274 -6.955 -28.649 1.00 78.31 95 ALA A C 1
ATOM 796 O O . ALA A 1 95 ? 9.184 -7.460 -29.302 1.00 78.31 95 ALA A O 1
ATOM 797 N N . LYS A 1 96 ? 7.140 -6.530 -29.224 1.00 83.44 96 LYS A N 1
ATOM 798 C CA . LYS A 1 96 ? 6.881 -6.633 -30.670 1.00 83.44 96 LYS A CA 1
ATOM 799 C C . LYS A 1 96 ? 7.847 -5.787 -31.503 1.00 83.44 96 LYS A C 1
ATOM 801 O O . LYS A 1 96 ? 8.344 -6.268 -32.515 1.00 83.44 96 LYS A O 1
ATOM 806 N N . ILE A 1 97 ? 8.139 -4.558 -31.068 1.00 86.50 97 I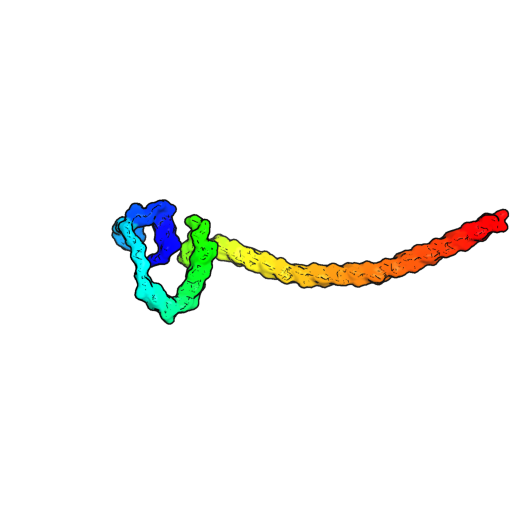LE A N 1
ATOM 807 C CA . ILE A 1 97 ? 9.074 -3.658 -31.763 1.00 86.50 97 ILE A CA 1
ATOM 808 C C . ILE A 1 97 ? 10.491 -4.243 -31.770 1.00 86.50 97 ILE A C 1
ATOM 810 O O . ILE A 1 97 ? 11.132 -4.270 -32.819 1.00 86.50 97 ILE A O 1
ATOM 814 N N . TYR A 1 98 ? 10.970 -4.756 -30.632 1.00 88.38 98 TYR A N 1
ATOM 815 C CA . TYR A 1 98 ? 12.293 -5.385 -30.562 1.00 88.38 98 TYR A CA 1
ATOM 816 C C . TYR A 1 98 ? 12.392 -6.619 -31.460 1.00 88.38 98 TYR A C 1
ATOM 818 O O . TYR A 1 98 ? 13.392 -6.789 -32.154 1.00 88.38 98 TYR A O 1
ATOM 826 N N . LEU A 1 99 ? 11.345 -7.446 -31.494 1.00 89.88 99 LEU A N 1
ATOM 827 C CA . LEU A 1 99 ? 11.313 -8.641 -32.331 1.00 89.88 99 LEU A CA 1
ATOM 828 C C . LEU A 1 99 ? 11.299 -8.286 -33.827 1.00 89.88 99 LEU A C 1
ATOM 830 O O . LEU A 1 99 ? 12.058 -8.868 -34.598 1.00 89.88 99 LEU A O 1
ATOM 834 N N . ALA A 1 100 ? 10.522 -7.276 -34.230 1.00 89.88 100 ALA A N 1
ATOM 835 C CA . ALA A 1 100 ? 10.519 -6.771 -35.604 1.00 89.88 100 ALA A CA 1
ATOM 836 C C . ALA A 1 100 ? 11.886 -6.191 -36.017 1.00 89.88 100 ALA A C 1
ATOM 838 O O . ALA A 1 100 ? 12.379 -6.492 -37.103 1.00 89.88 100 ALA A O 1
ATOM 839 N N . GLY A 1 101 ? 12.529 -5.411 -35.140 1.00 91.44 101 GLY A N 1
ATOM 840 C CA . GLY A 1 101 ? 13.870 -4.874 -35.385 1.00 91.44 101 GLY A CA 1
ATOM 841 C C . GLY A 1 101 ? 14.935 -5.966 -35.518 1.00 91.44 101 GLY A C 1
ATOM 842 O O . GLY A 1 101 ? 15.791 -5.889 -36.397 1.00 91.44 101 GLY A O 1
ATOM 843 N N . PHE A 1 102 ? 14.856 -7.017 -34.699 1.00 92.50 102 PHE A N 1
ATOM 844 C CA . PHE A 1 102 ? 15.767 -8.160 -34.773 1.00 92.50 102 PHE A CA 1
ATOM 845 C C . PHE A 1 102 ? 15.631 -8.933 -36.094 1.00 92.50 102 PHE A C 1
ATOM 847 O O . PHE A 1 102 ? 16.637 -9.232 -36.734 1.00 92.50 102 PHE A O 1
ATOM 854 N N . VAL A 1 103 ? 14.399 -9.191 -36.547 1.00 92.31 103 VAL A N 1
ATOM 855 C CA . VAL A 1 103 ? 14.144 -9.829 -37.852 1.00 92.31 103 VAL A CA 1
ATOM 856 C C . VAL A 1 103 ? 14.693 -8.973 -38.993 1.00 92.31 103 VAL A C 1
ATOM 858 O O . VAL A 1 103 ? 15.356 -9.491 -39.889 1.00 92.31 103 VA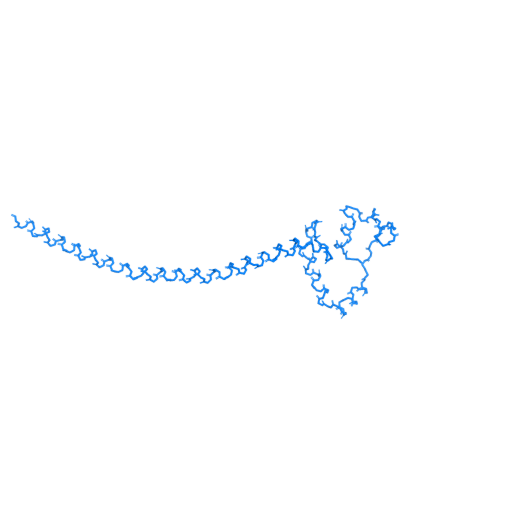L A O 1
ATOM 861 N N . LEU A 1 104 ? 14.482 -7.656 -38.944 1.00 91.69 104 LEU A N 1
ATOM 862 C CA . LEU A 1 104 ? 14.994 -6.733 -39.956 1.00 91.69 104 LEU A CA 1
ATOM 863 C C . LEU A 1 104 ? 16.531 -6.754 -40.024 1.00 91.69 104 LEU A C 1
ATOM 865 O O . LEU A 1 104 ? 17.097 -6.804 -41.114 1.00 91.69 104 LEU A O 1
ATOM 869 N N . LEU A 1 105 ? 17.210 -6.782 -38.873 1.00 89.50 105 LEU A N 1
ATOM 870 C CA . LEU A 1 105 ? 18.669 -6.904 -38.818 1.00 89.50 105 LEU A CA 1
ATOM 871 C C . LEU A 1 105 ? 19.160 -8.217 -39.435 1.00 89.50 105 LEU A C 1
ATOM 873 O O . LEU A 1 105 ? 20.090 -8.189 -40.240 1.00 89.50 105 LEU A O 1
ATOM 877 N N . ILE A 1 106 ? 18.514 -9.345 -39.124 1.00 90.44 106 ILE A N 1
ATOM 878 C CA . ILE A 1 106 ? 18.856 -10.649 -39.713 1.00 90.44 106 ILE A CA 1
ATOM 879 C C . ILE A 1 106 ? 18.710 -10.634 -41.236 1.00 90.44 106 ILE A C 1
ATOM 881 O O . ILE A 1 106 ? 19.509 -11.265 -41.916 1.00 90.44 106 ILE A O 1
ATOM 885 N N . MET A 1 107 ? 17.731 -9.910 -41.779 1.00 86.38 107 MET A N 1
ATOM 886 C CA . MET A 1 107 ? 17.526 -9.826 -43.228 1.00 86.38 107 MET A CA 1
ATOM 887 C C . MET A 1 107 ? 18.528 -8.890 -43.917 1.00 86.38 107 MET A C 1
ATOM 889 O O . MET A 1 107 ? 18.962 -9.167 -45.032 1.00 86.38 107 MET A O 1
ATOM 893 N N . ILE A 1 108 ? 18.927 -7.793 -43.268 1.00 88.69 108 ILE A N 1
ATOM 894 C CA . ILE A 1 108 ? 19.807 -6.779 -43.872 1.00 88.69 108 ILE A CA 1
ATOM 895 C C . ILE A 1 108 ? 21.281 -7.200 -43.833 1.00 88.69 108 ILE A C 1
ATOM 897 O O . ILE A 1 108 ? 22.001 -7.010 -44.814 1.00 88.69 108 ILE A O 1
ATOM 901 N N . VAL A 1 109 ? 21.743 -7.789 -42.726 1.00 84.88 109 VAL A N 1
ATOM 902 C CA . VAL A 1 109 ? 23.146 -8.208 -42.545 1.00 84.88 109 VAL A CA 1
ATOM 903 C C . VAL A 1 109 ? 23.678 -9.099 -43.687 1.00 84.88 109 VAL A C 1
ATOM 905 O O . VAL A 1 109 ? 24.746 -8.777 -44.215 1.00 84.88 109 VAL A O 1
ATOM 908 N N . PRO A 1 110 ? 22.987 -10.167 -44.135 1.00 82.25 110 PRO A N 1
ATOM 909 C CA . PRO A 1 110 ? 23.478 -11.015 -45.218 1.00 82.25 110 PRO A CA 1
ATOM 910 C C . PRO A 1 110 ? 23.479 -10.295 -46.569 1.00 82.25 110 PRO A C 1
ATOM 912 O O . PRO A 1 110 ? 24.419 -10.471 -47.337 1.00 82.25 110 PRO A O 1
ATOM 915 N N . VAL A 1 111 ? 22.494 -9.433 -46.843 1.00 81.88 111 VAL A N 1
ATOM 916 C CA . VAL A 1 111 ? 22.430 -8.649 -48.090 1.00 81.88 111 VAL A CA 1
ATOM 917 C C . VAL A 1 111 ? 23.614 -7.686 -48.186 1.00 81.88 111 VAL A C 1
ATOM 919 O O . VAL A 1 111 ? 24.285 -7.619 -49.215 1.00 81.88 111 VAL A O 1
ATOM 922 N N . VAL A 1 112 ? 23.927 -6.986 -47.094 1.00 81.12 112 VAL A N 1
ATOM 923 C CA . VAL A 1 112 ? 25.077 -6.071 -47.037 1.00 81.12 112 VAL A CA 1
ATOM 924 C C . VAL A 1 112 ? 26.403 -6.837 -47.110 1.00 81.12 112 VAL A C 1
ATOM 926 O O . VAL A 1 112 ? 27.342 -6.370 -47.754 1.00 81.12 112 VAL A O 1
ATOM 929 N N . SER A 1 113 ? 26.492 -8.015 -46.485 1.00 79.00 113 SER A N 1
ATOM 930 C CA . SER A 1 113 ? 27.686 -8.870 -46.534 1.00 79.00 113 SER A CA 1
ATOM 931 C C . SER A 1 113 ? 27.967 -9.387 -47.950 1.00 79.00 113 SER A C 1
ATOM 933 O O . SER A 1 113 ? 29.087 -9.262 -48.446 1.00 79.00 113 SER A O 1
ATOM 935 N N . LEU A 1 114 ? 26.934 -9.879 -48.640 1.00 78.62 114 LEU A N 1
ATOM 936 C CA . LEU A 1 114 ? 27.030 -10.333 -50.029 1.00 78.62 114 LEU A CA 1
ATOM 937 C C . LEU A 1 114 ? 27.406 -9.184 -50.972 1.00 78.62 114 LEU A C 1
ATOM 939 O O . LEU A 1 114 ? 28.295 -9.346 -51.804 1.00 78.62 114 LEU A O 1
ATOM 943 N N . GLY A 1 115 ? 26.800 -8.004 -50.802 1.00 78.81 115 GLY A N 1
ATOM 944 C CA . GLY A 1 115 ? 27.152 -6.819 -51.587 1.00 78.81 115 GLY A CA 1
ATOM 945 C C . GLY A 1 115 ? 28.624 -6.423 -51.433 1.00 78.81 115 GLY A C 1
ATOM 946 O O . GLY A 1 115 ? 29.300 -6.164 -52.426 1.00 78.81 115 GLY A O 1
ATOM 947 N N . LYS A 1 116 ? 29.156 -6.448 -50.203 1.00 81.25 116 LYS A N 1
ATOM 948 C CA . LYS A 1 116 ? 30.582 -6.183 -49.946 1.00 81.25 116 LYS A CA 1
ATOM 949 C C . LYS A 1 116 ? 31.500 -7.228 -50.582 1.00 81.25 116 LYS A C 1
ATOM 951 O O . LYS A 1 116 ? 32.535 -6.854 -51.123 1.00 81.25 116 LYS A O 1
ATOM 956 N N . ALA A 1 117 ? 31.131 -8.509 -50.543 1.00 80.44 117 ALA A N 1
ATOM 957 C CA . ALA A 1 117 ? 31.917 -9.574 -51.166 1.00 80.44 117 ALA A CA 1
ATOM 958 C C . ALA A 1 117 ? 32.021 -9.387 -52.688 1.00 80.44 117 ALA A C 1
ATOM 960 O O . ALA A 1 117 ? 33.119 -9.440 -53.233 1.00 80.44 117 ALA A O 1
ATOM 961 N N . VAL A 1 118 ? 30.905 -9.077 -53.356 1.00 80.56 118 VAL A N 1
ATOM 962 C CA . VAL A 1 118 ? 30.874 -8.835 -54.809 1.00 80.56 118 VAL A CA 1
ATOM 963 C C . VAL A 1 118 ? 31.727 -7.625 -55.196 1.00 80.56 118 VAL A C 1
ATOM 965 O O . VAL A 1 118 ? 32.510 -7.705 -56.141 1.00 80.56 118 VAL A O 1
ATOM 968 N N . VAL A 1 119 ? 31.620 -6.519 -54.453 1.00 83.44 119 VAL A N 1
ATOM 969 C CA . VAL A 1 119 ? 32.419 -5.309 -54.709 1.00 83.44 119 VAL A CA 1
ATOM 970 C C . VAL A 1 119 ? 33.910 -5.584 -54.518 1.00 83.44 119 VAL A C 1
ATOM 972 O O . VAL A 1 119 ? 34.711 -5.215 -55.372 1.00 83.44 119 VAL A O 1
ATOM 975 N N . ASN A 1 120 ? 34.292 -6.283 -53.448 1.00 80.25 120 ASN A N 1
ATOM 976 C CA . ASN A 1 120 ? 35.692 -6.625 -53.201 1.00 80.25 120 ASN A CA 1
ATOM 977 C C . ASN A 1 120 ? 36.256 -7.567 -54.276 1.00 80.25 120 ASN A C 1
ATOM 979 O O . ASN A 1 1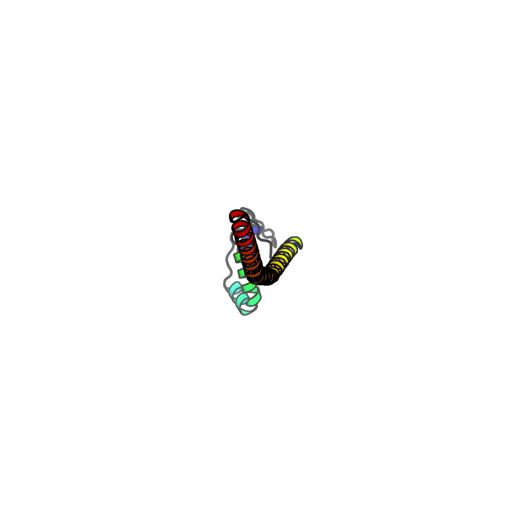20 ? 37.394 -7.383 -54.702 1.00 80.25 120 ASN A O 1
ATOM 983 N N . SER A 1 121 ? 35.466 -8.532 -54.761 1.00 80.69 121 SER A N 1
ATOM 984 C CA . SER A 1 121 ? 35.861 -9.389 -55.884 1.00 80.69 121 SER A CA 1
ATOM 985 C C . SER A 1 121 ? 36.031 -8.602 -57.186 1.00 80.69 121 SER A C 1
ATOM 987 O O . SER A 1 121 ? 36.990 -8.841 -57.913 1.00 80.69 121 SER A O 1
ATOM 989 N N . ALA A 1 122 ? 35.152 -7.636 -57.471 1.00 79.25 122 ALA A N 1
ATOM 990 C CA . ALA A 1 122 ? 35.280 -6.780 -58.650 1.00 79.25 122 ALA A CA 1
ATOM 991 C C . ALA A 1 122 ? 36.530 -5.884 -58.584 1.00 79.25 122 ALA A C 1
ATOM 993 O O . ALA A 1 122 ? 37.236 -5.748 -59.579 1.00 79.25 122 ALA A O 1
ATOM 994 N N . ILE A 1 123 ? 36.836 -5.318 -57.411 1.00 82.62 123 ILE A N 1
ATOM 995 C CA . ILE A 1 123 ? 38.046 -4.509 -57.197 1.00 82.62 123 ILE A CA 1
ATOM 996 C C . ILE A 1 123 ? 39.310 -5.358 -57.392 1.00 82.62 123 ILE A C 1
ATOM 998 O O . ILE A 1 123 ? 40.231 -4.907 -58.068 1.00 82.62 123 ILE A O 1
ATOM 1002 N N . GLY A 1 124 ? 39.335 -6.590 -56.870 1.00 78.88 124 GLY A N 1
ATOM 1003 C CA . GLY A 1 124 ? 40.456 -7.516 -57.067 1.00 78.88 124 GLY A CA 1
ATOM 1004 C C . GLY A 1 124 ? 40.737 -7.788 -58.546 1.00 78.88 124 GLY A C 1
ATOM 1005 O O . GLY A 1 124 ? 41.867 -7.623 -58.992 1.00 78.88 124 GLY A O 1
ATOM 1006 N N . LEU A 1 125 ? 39.694 -8.080 -59.332 1.00 78.31 125 LEU A N 1
ATOM 1007 C CA . LEU A 1 125 ? 39.830 -8.313 -60.775 1.00 78.31 125 LEU A CA 1
ATOM 1008 C C . LEU A 1 125 ? 40.355 -7.085 -61.530 1.00 78.31 125 LEU A C 1
ATOM 1010 O O . LEU A 1 125 ? 41.177 -7.222 -62.431 1.00 78.31 125 LEU A O 1
ATOM 1014 N N . VAL A 1 126 ? 39.901 -5.880 -61.173 1.00 78.69 126 VAL A N 1
ATOM 1015 C CA . VAL A 1 126 ? 40.380 -4.634 -61.798 1.00 78.69 126 VAL A CA 1
ATOM 1016 C C . VAL A 1 126 ? 41.854 -4.383 -61.475 1.00 78.69 126 VAL A C 1
ATOM 1018 O O . VAL A 1 126 ? 42.606 -3.935 -62.339 1.00 78.69 126 VAL A O 1
ATOM 1021 N N . GLN A 1 127 ? 42.276 -4.685 -60.249 1.00 77.06 127 GLN A N 1
ATOM 1022 C CA . GLN A 1 127 ? 43.650 -4.481 -59.804 1.00 77.06 127 GLN A CA 1
ATOM 1023 C C . GLN A 1 127 ? 44.608 -5.508 -60.424 1.00 77.06 127 GLN A C 1
ATOM 1025 O O . GLN A 1 127 ? 45.702 -5.140 -60.852 1.00 77.06 127 GLN A O 1
ATOM 1030 N N . ASP A 1 128 ? 44.162 -6.756 -60.577 1.00 76.19 128 ASP A N 1
ATOM 1031 C CA . ASP A 1 128 ? 44.884 -7.773 -61.339 1.00 76.19 128 ASP A CA 1
ATOM 1032 C C . ASP A 1 128 ? 45.047 -7.334 -62.803 1.00 76.19 128 ASP A C 1
ATOM 1034 O O . ASP A 1 128 ? 46.159 -7.323 -63.310 1.00 76.19 128 ASP A O 1
ATOM 1038 N N . ILE A 1 129 ? 43.999 -6.844 -63.473 1.00 77.06 129 ILE A N 1
ATOM 1039 C CA . ILE A 1 129 ? 44.113 -6.349 -64.860 1.00 77.06 129 ILE A CA 1
ATOM 1040 C C . ILE A 1 129 ? 45.100 -5.172 -64.977 1.00 77.06 129 ILE A C 1
ATOM 1042 O O . ILE A 1 129 ? 45.874 -5.118 -65.930 1.00 77.06 129 ILE A O 1
ATOM 1046 N N . TRP A 1 130 ? 45.104 -4.246 -64.014 1.00 72.38 130 TRP A N 1
ATOM 1047 C CA . TRP A 1 130 ? 45.997 -3.080 -64.022 1.00 72.38 130 TRP A CA 1
ATOM 1048 C C . TRP A 1 130 ? 47.472 -3.447 -63.812 1.00 72.38 130 TRP A C 1
ATOM 1050 O O . TRP A 1 130 ? 48.350 -2.770 -64.327 1.00 72.38 130 TRP A O 1
ATOM 1060 N N . THR A 1 131 ? 47.763 -4.508 -63.056 1.00 71.69 131 THR A N 1
ATOM 1061 C CA . THR A 1 131 ? 49.151 -4.953 -62.805 1.00 71.69 131 THR A CA 1
ATOM 1062 C C . THR A 1 131 ? 49.791 -5.688 -63.982 1.00 71.69 131 THR A C 1
ATOM 1064 O O . THR A 1 131 ? 51.007 -5.863 -63.994 1.00 71.69 131 THR A O 1
ATOM 1067 N N . TRP A 1 132 ? 48.989 -6.102 -64.965 1.00 64.25 132 TRP A N 1
ATOM 1068 C CA . TRP A 1 132 ? 49.440 -6.776 -66.185 1.00 64.25 132 TRP A CA 1
ATOM 1069 C C . TRP A 1 132 ? 49.594 -5.835 -67.396 1.00 64.25 132 TRP A C 1
ATOM 1071 O O . TRP A 1 132 ? 49.928 -6.313 -68.483 1.00 64.25 132 TRP A O 1
ATOM 1081 N N . LEU A 1 133 ? 49.359 -4.527 -67.222 1.00 63.41 133 LEU A N 1
ATOM 1082 C CA . LEU A 1 133 ? 49.512 -3.479 -68.239 1.00 63.41 133 LEU A CA 1
ATOM 1083 C C . LEU A 1 133 ? 50.717 -2.581 -67.920 1.00 63.41 133 LEU A C 1
ATOM 1085 O O . LEU A 1 133 ? 51.431 -2.211 -68.878 1.00 63.41 133 LEU A O 1
#

InterPro domains:
  IPR033263 E3 ubiquitin-protein ligase RNF180 [PTHR46717] (2-73)

pLDDT: mean 76.22, std 11.36, range [52.41, 97.0]

Secondary structure (DSSP, 8-state):
--HHHHHHHTTT-GGG-B-TTT--B-------HHHHHHHHHH-HHHHHHHHHHHHHTTT-TT--BTTB--HHHHHHHHHHHHHHHHHHHHHHHHHHHHHHHHHHHHHHHHHHHHHHHHHHHHHHHHHHHHHT-

Foldseek 3Di:
DDPVVQLVQCLPHSQQGQDPVPRHGRNDDDDDPVVLVVCCVVPVPVNVVVVVLCVVCVVPSCRADPVPPPVVVVVVVVVVVVVVVVVVVVVVVVVVVVVVVVVVCVVVVVVVVVVVVVVVVVVVVVVVVVVVD

Organism: Mytilus galloprovincialis (NCBI:txid29158)

Radius of gyration: 35.58 Å; chains: 1; bounding box: 71×28×99 Å